Protein AF-A0A4Y9ZFR5-F1 (afdb_monomer)

Radius of gyration: 22.07 Å; Cα contacts (8 Å, |Δi|>4): 67; chains: 1; bounding box: 54×31×68 Å

Foldseek 3Di:
DVVVVVVVVCCVVCVVVVCVVLVVLLVVLQVCQLVQLCVLCVVLCVVVVHDPVRSVVVCVVVVPVSNVLSSVLSSQLSDPPRNVVSVVVSSVVSVVVSVVVVVVVVVVV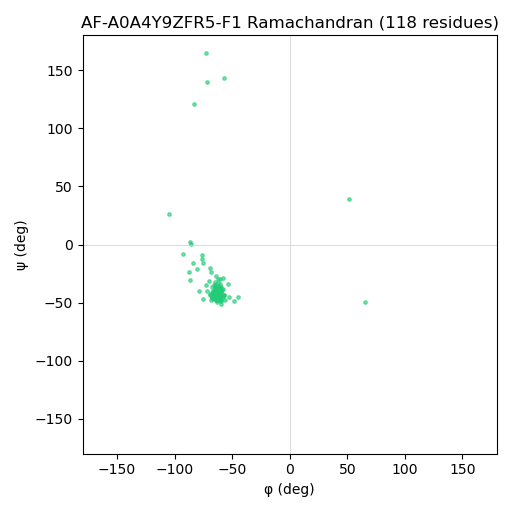VVVVVVVVVVD

pLDDT: mean 90.67, std 8.01, range [65.06, 97.62]

Mean predicted aligned error: 7.11 Å

Solvent-accessible surface area (backbone atoms only — not comparable to full-atom values): 6394 Å² total; per-residue (Å²): 116,69,68,62,52,53,50,51,51,50,50,62,67,49,45,62,70,69,46,54,76,53,48,56,48,55,53,51,12,60,69,44,3,53,59,47,28,52,58,51,38,40,66,58,42,57,77,69,67,56,51,73,66,56,48,52,50,54,48,60,77,39,44,64,59,38,35,54,54,4,22,54,45,37,43,47,44,67,38,82,81,54,12,65,59,39,53,55,52,42,43,52,50,33,53,51,49,50,52,51,51,50,54,51,52,51,53,54,51,52,53,52,51,53,54,52,61,75,74,108

Organism: NCBI:txid135208

Secondary structure (DSSP, 8-state):
-HHHHHHHHHHHHHHHHHHHHHHHHHHHHHHHHHHHHHHHTHHHHHHTT--HHHHHHHHHHTHHHHHHHHHHHHHHHTSTTHHHHHHHHHHHHHHHHHHHHHHHHHHHHHHHHHHHHHT-

Nearest PDB structures (foldseek):
  6d79-assembly1_A  TM=6.999E-01  e=3.164E-01  Pseudomonas fragi A22
  6d79-assembly1_B  TM=6.916E-01  e=8.706E-01  Pseudomonas fragi A22
  6d9z-assembly1_F  TM=5.686E-01  e=1.365E+00  Pseudomonas denitrificans (nom. rej.)
  7f02-assembly1_F  TM=3.559E-01  e=9.768E+00  Escherichia coli BL21(DE3)

Structure (mmCIF, N/CA/C/O backbone):
data_AF-A0A4Y9ZFR5-F1
#
_entry.id   AF-A0A4Y9ZFR5-F1
#
loop_
_atom_site.group_PDB
_atom_site.id
_atom_site.type_symbol
_atom_site.label_atom_id
_atom_site.label_alt_id
_atom_site.label_comp_id
_atom_site.label_asym_id
_atom_site.label_entity_id
_atom_site.label_seq_id
_atom_site.pdbx_PDB_ins_code
_atom_site.Cartn_x
_atom_site.Cartn_y
_atom_site.Cartn_z
_atom_site.occupancy
_atom_site.B_iso_or_equiv
_atom_site.auth_seq_id
_atom_site.auth_comp_id
_atom_site.auth_asym_id
_atom_site.auth_atom_id
_atom_site.pdbx_PDB_model_num
ATOM 1 N N . ALA A 1 1 ? 12.151 16.853 -46.941 1.00 65.06 1 ALA A N 1
ATOM 2 C CA . ALA A 1 1 ? 10.927 16.234 -46.379 1.00 65.06 1 ALA A CA 1
ATOM 3 C C . ALA A 1 1 ? 11.141 14.797 -45.861 1.00 65.06 1 ALA A C 1
ATOM 5 O O . ALA A 1 1 ? 10.735 14.516 -44.741 1.00 65.06 1 ALA A O 1
ATOM 6 N N . GLY A 1 2 ? 11.809 13.894 -46.599 1.00 73.12 2 GLY A N 1
ATOM 7 C CA . GLY A 1 2 ? 11.931 12.468 -46.215 1.00 73.12 2 GLY A CA 1
ATOM 8 C C . GLY A 1 2 ? 12.775 12.137 -44.970 1.00 73.12 2 GLY A C 1
ATOM 9 O O . GLY A 1 2 ? 12.534 11.119 -44.321 1.00 73.12 2 GLY A O 1
ATOM 10 N N . TRP A 1 3 ? 13.720 13.004 -44.586 1.00 78.69 3 TRP A N 1
ATOM 11 C CA . TRP A 1 3 ? 14.550 12.810 -43.387 1.00 78.69 3 TRP A CA 1
ATOM 12 C C . TRP A 1 3 ? 13.742 12.948 -42.087 1.00 78.69 3 TRP A C 1
ATOM 14 O O . TRP A 1 3 ? 13.842 12.097 -41.207 1.00 78.69 3 TRP A O 1
ATOM 24 N N . ALA A 1 4 ? 12.863 13.953 -42.008 1.00 79.06 4 ALA A N 1
ATOM 25 C CA . ALA A 1 4 ? 11.981 14.157 -40.859 1.00 79.06 4 ALA A CA 1
ATOM 26 C C . ALA A 1 4 ? 10.959 13.015 -40.713 1.00 79.06 4 ALA A C 1
ATOM 28 O O . ALA A 1 4 ? 10.746 12.517 -39.611 1.00 79.06 4 ALA A O 1
ATOM 29 N N . LEU A 1 5 ? 10.393 12.536 -41.829 1.00 81.62 5 LEU A N 1
ATOM 30 C CA . LEU A 1 5 ? 9.462 11.403 -41.827 1.00 81.62 5 LEU A CA 1
ATOM 31 C C . LEU A 1 5 ? 10.146 10.109 -41.358 1.00 81.62 5 LEU A C 1
ATOM 33 O O . LEU A 1 5 ? 9.636 9.422 -40.479 1.00 81.62 5 LEU A O 1
ATOM 37 N N . SER A 1 6 ? 11.344 9.820 -41.874 1.00 80.12 6 SER A N 1
ATOM 38 C CA . SER A 1 6 ? 12.154 8.674 -41.433 1.00 80.12 6 SER A CA 1
ATOM 39 C C . SER A 1 6 ? 12.518 8.750 -39.946 1.00 80.12 6 SER A C 1
ATOM 41 O O . SER A 1 6 ? 12.550 7.725 -39.263 1.00 80.12 6 SER A O 1
ATOM 43 N N . PHE A 1 7 ? 12.784 9.954 -39.432 1.00 82.06 7 PHE A N 1
ATOM 44 C CA . PHE A 1 7 ? 13.101 10.175 -38.022 1.00 82.06 7 PHE A CA 1
ATOM 45 C C . PHE A 1 7 ? 11.890 9.909 -37.120 1.00 82.06 7 PHE A C 1
ATOM 47 O O . PHE A 1 7 ? 12.017 9.194 -36.127 1.00 82.06 7 PHE A O 1
ATOM 54 N N . VAL A 1 8 ? 10.708 10.408 -37.496 1.00 85.06 8 VAL A N 1
ATOM 55 C CA . VAL A 1 8 ? 9.453 10.174 -36.764 1.00 85.06 8 VAL A CA 1
ATOM 56 C C . VAL A 1 8 ? 9.074 8.693 -36.781 1.00 85.06 8 VAL A C 1
ATOM 58 O O . VAL A 1 8 ? 8.797 8.133 -35.724 1.00 85.06 8 VAL A O 1
ATOM 61 N N . VAL A 1 9 ? 9.143 8.023 -37.936 1.00 85.06 9 VAL A N 1
ATOM 62 C CA . VAL A 1 9 ? 8.830 6.587 -38.052 1.00 85.06 9 VAL A CA 1
ATOM 63 C C . VAL A 1 9 ? 9.762 5.746 -37.182 1.00 85.06 9 VAL A C 1
ATOM 65 O O . VAL A 1 9 ? 9.289 4.918 -36.407 1.00 85.06 9 VAL A O 1
ATOM 68 N N . LYS A 1 10 ? 11.079 5.995 -37.224 1.00 80.44 10 LYS A N 1
ATOM 69 C CA . LYS A 1 10 ? 12.027 5.320 -36.325 1.00 80.44 10 LYS A CA 1
ATOM 70 C C . LYS A 1 10 ? 11.687 5.598 -34.860 1.00 80.44 10 LYS A C 1
ATOM 72 O O . LYS A 1 10 ? 11.628 4.667 -34.070 1.00 80.44 10 LYS A O 1
ATOM 77 N N . ARG A 1 11 ? 11.396 6.845 -34.482 1.00 77.12 11 ARG A N 1
ATOM 78 C CA . ARG A 1 11 ? 11.055 7.200 -33.094 1.00 77.12 11 ARG A CA 1
ATOM 79 C C . ARG A 1 11 ? 9.803 6.476 -32.592 1.00 77.12 11 ARG A C 1
ATOM 81 O O . ARG A 1 11 ? 9.802 6.030 -31.453 1.00 77.12 11 ARG A O 1
ATOM 88 N N . VAL A 1 12 ? 8.780 6.334 -33.434 1.00 79.69 12 VAL A N 1
ATOM 89 C CA . VAL A 1 12 ? 7.524 5.639 -33.105 1.00 79.69 12 VAL A CA 1
ATOM 90 C C . VAL A 1 12 ? 7.726 4.124 -33.020 1.00 79.69 12 VAL A C 1
ATOM 92 O O . VAL A 1 12 ? 7.210 3.499 -32.101 1.00 79.69 12 VAL A O 1
ATOM 95 N N . VAL A 1 13 ? 8.522 3.534 -33.917 1.00 79.38 13 VAL A N 1
ATOM 96 C CA . VAL A 1 13 ? 8.818 2.088 -33.913 1.00 79.38 13 VAL A CA 1
ATOM 97 C C . VAL A 1 13 ? 9.765 1.691 -32.772 1.00 79.38 13 VAL A C 1
ATOM 99 O O . VAL A 1 13 ? 9.618 0.614 -32.202 1.00 79.38 13 VAL A O 1
ATOM 102 N N . LEU A 1 14 ? 10.718 2.554 -32.403 1.00 74.00 14 LEU A N 1
ATOM 103 C CA . LEU A 1 14 ? 11.650 2.321 -31.292 1.00 74.00 14 LEU A CA 1
ATOM 104 C C . LEU A 1 14 ? 11.072 2.709 -29.914 1.00 74.00 14 LEU A C 1
ATOM 106 O O . LEU A 1 14 ? 11.602 2.276 -28.894 1.00 74.00 14 LEU A O 1
ATOM 110 N N . LEU A 1 15 ? 9.983 3.484 -29.857 1.00 73.75 15 LEU A N 1
ATOM 111 C CA . LEU A 1 15 ? 9.330 3.919 -28.610 1.00 73.75 15 LEU A CA 1
ATOM 112 C C . LEU A 1 15 ? 8.913 2.750 -27.693 1.00 73.75 15 LEU A C 1
ATOM 114 O O . LEU A 1 15 ? 9.268 2.786 -26.514 1.00 73.75 15 LEU A O 1
ATOM 118 N N . PRO A 1 16 ? 8.240 1.690 -28.190 1.00 69.50 16 PRO A N 1
ATOM 119 C CA . PRO A 1 16 ? 7.899 0.518 -27.384 1.00 69.50 16 PRO A CA 1
ATOM 120 C C . PRO A 1 16 ? 9.134 -0.151 -26.774 1.00 69.50 16 PRO A C 1
ATOM 122 O O . PRO A 1 16 ? 9.112 -0.539 -25.610 1.00 69.50 16 PRO A O 1
ATOM 125 N N . LEU A 1 17 ? 10.238 -0.213 -27.526 1.00 66.69 17 LEU A N 1
ATOM 126 C CA . LEU A 1 17 ? 11.503 -0.823 -27.105 1.00 66.69 17 LEU A CA 1
ATOM 127 C C . LEU A 1 17 ? 12.121 -0.113 -25.886 1.00 66.69 17 LEU A C 1
ATOM 129 O O . LEU A 1 17 ? 12.751 -0.760 -25.055 1.00 66.69 17 LEU A O 1
ATOM 133 N N . HIS A 1 18 ? 11.883 1.194 -25.734 1.00 69.56 18 HIS A N 1
ATOM 134 C CA . HIS A 1 18 ? 12.324 1.974 -24.572 1.00 69.56 18 HIS A CA 1
ATOM 135 C C . HIS A 1 18 ? 11.419 1.834 -23.336 1.00 69.56 18 HIS A C 1
ATOM 137 O O . HIS A 1 18 ? 11.876 2.101 -22.226 1.00 69.56 18 HIS A O 1
ATOM 143 N N . VAL A 1 19 ? 10.158 1.416 -23.494 1.00 67.12 19 VAL A N 1
ATOM 144 C CA . VAL A 1 19 ? 9.193 1.260 -22.384 1.00 67.12 19 VAL A CA 1
ATOM 145 C C . VAL A 1 19 ? 9.299 -0.120 -21.728 1.00 67.12 19 VAL A C 1
ATOM 147 O O . VAL A 1 19 ? 9.117 -0.244 -20.516 1.00 67.12 19 VAL A O 1
ATOM 150 N N . VAL A 1 20 ? 9.672 -1.148 -22.499 1.00 73.69 20 VAL A N 1
ATOM 151 C CA . VAL A 1 20 ? 9.912 -2.523 -22.020 1.00 73.69 20 VAL A CA 1
ATOM 152 C C . VAL A 1 20 ? 10.735 -2.613 -20.718 1.00 73.69 20 VAL A C 1
ATOM 154 O O . VAL A 1 20 ? 10.292 -3.346 -19.831 1.00 73.69 20 VAL A O 1
ATOM 157 N N . PRO A 1 21 ? 11.857 -1.882 -20.510 1.00 73.94 21 PRO A N 1
ATOM 158 C CA . PRO A 1 21 ? 12.612 -1.972 -19.254 1.00 73.94 21 PRO A CA 1
ATOM 159 C C . PRO A 1 21 ? 11.808 -1.561 -18.008 1.00 73.94 21 PRO A C 1
ATOM 161 O O . PRO A 1 21 ? 12.030 -2.114 -16.933 1.00 73.94 21 PRO A O 1
ATOM 164 N N . PHE A 1 22 ? 10.840 -0.647 -18.130 1.00 81.94 22 PHE A N 1
ATOM 165 C CA . PHE A 1 22 ? 10.014 -0.197 -17.001 1.00 81.94 22 PHE A CA 1
ATOM 166 C C . PHE A 1 22 ? 8.776 -1.070 -16.778 1.00 81.94 22 PHE A C 1
ATOM 168 O O . PHE A 1 22 ? 8.272 -1.152 -15.656 1.00 81.94 22 PHE A O 1
ATOM 17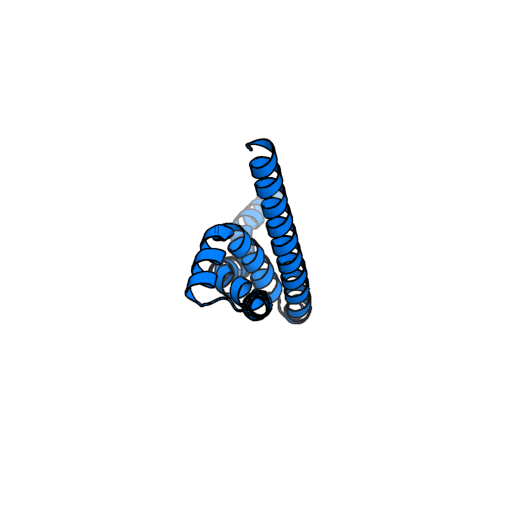5 N N . MET A 1 23 ? 8.309 -1.774 -17.813 1.00 86.31 23 MET A N 1
ATOM 176 C CA . MET A 1 23 ? 7.147 -2.662 -17.712 1.00 86.31 23 MET A CA 1
ATOM 177 C C . MET A 1 23 ? 7.351 -3.761 -16.668 1.00 86.31 23 MET A C 1
ATOM 179 O O . MET A 1 23 ? 6.432 -4.058 -15.908 1.00 86.31 23 MET A O 1
ATOM 183 N N . GLY A 1 24 ? 8.561 -4.320 -16.569 1.00 86.88 24 GLY A N 1
ATOM 184 C CA . GLY A 1 24 ? 8.882 -5.333 -15.559 1.00 86.88 24 GLY A CA 1
ATOM 185 C C . GLY A 1 24 ? 8.721 -4.823 -14.122 1.00 86.88 24 GLY A C 1
ATOM 186 O O . GLY A 1 24 ? 8.195 -5.538 -13.267 1.00 86.88 24 GLY A O 1
ATOM 187 N N . LEU A 1 25 ? 9.096 -3.568 -13.858 1.00 90.62 25 LEU A N 1
ATOM 188 C CA . LEU A 1 25 ? 8.945 -2.935 -12.541 1.00 90.62 25 LEU A CA 1
ATOM 189 C C . LEU A 1 25 ? 7.469 -2.726 -12.193 1.00 90.62 25 LEU A C 1
ATOM 191 O O . LEU A 1 25 ? 7.038 -3.054 -11.093 1.00 90.62 25 LEU A O 1
ATOM 195 N N . ILE A 1 26 ? 6.672 -2.249 -13.151 1.00 92.19 26 ILE A N 1
ATOM 196 C CA . ILE A 1 26 ? 5.235 -2.023 -12.951 1.00 92.19 26 ILE A CA 1
ATOM 197 C C . ILE A 1 26 ? 4.518 -3.351 -12.688 1.00 92.19 26 ILE A C 1
ATOM 199 O O . ILE A 1 26 ? 3.757 -3.476 -11.730 1.00 92.19 26 ILE A O 1
ATOM 203 N N . VAL A 1 27 ? 4.784 -4.365 -13.513 1.00 93.06 27 VAL A N 1
ATOM 204 C CA . VAL A 1 27 ? 4.148 -5.681 -13.389 1.00 93.06 27 VAL A CA 1
ATOM 205 C C . VAL A 1 27 ? 4.550 -6.359 -12.078 1.00 93.06 27 VAL A C 1
ATOM 207 O O . VAL A 1 27 ? 3.684 -6.843 -11.349 1.00 93.06 27 VAL A O 1
ATOM 210 N N . SER A 1 28 ? 5.837 -6.353 -11.722 1.00 92.44 28 SER A N 1
ATOM 211 C CA . SER A 1 28 ? 6.290 -6.932 -10.449 1.00 92.44 28 SER A CA 1
ATOM 212 C C . SER A 1 28 ? 5.709 -6.196 -9.238 1.00 92.44 28 SER A C 1
ATOM 214 O O . SER A 1 28 ? 5.226 -6.849 -8.312 1.00 92.44 28 SER A O 1
ATOM 216 N N . ALA A 1 29 ? 5.656 -4.860 -9.256 1.00 95.19 29 ALA A N 1
ATOM 217 C CA . ALA A 1 29 ? 5.012 -4.075 -8.205 1.00 95.19 29 ALA A CA 1
ATOM 218 C C . ALA A 1 29 ? 3.519 -4.414 -8.069 1.00 95.19 29 ALA A C 1
ATOM 220 O O . ALA A 1 29 ? 3.016 -4.554 -6.955 1.00 95.19 29 ALA A O 1
ATOM 221 N N . TRP A 1 30 ? 2.813 -4.618 -9.186 1.00 95.38 30 TRP A N 1
ATOM 222 C CA . TRP A 1 30 ? 1.401 -5.013 -9.189 1.00 95.38 30 TRP A CA 1
ATOM 223 C C . TRP A 1 30 ? 1.174 -6.369 -8.516 1.00 95.38 30 TRP A C 1
ATOM 225 O O . TRP A 1 30 ? 0.227 -6.528 -7.740 1.00 95.38 30 TRP A O 1
ATOM 235 N N . PHE A 1 31 ? 2.039 -7.352 -8.768 1.00 95.25 31 PHE A N 1
ATOM 236 C CA . PHE A 1 31 ? 1.936 -8.657 -8.115 1.00 95.25 31 PHE A CA 1
ATOM 237 C C . PHE A 1 31 ? 2.273 -8.590 -6.622 1.00 95.25 31 PHE A C 1
ATOM 239 O O . PHE A 1 31 ? 1.523 -9.133 -5.815 1.00 95.25 31 PHE A O 1
ATOM 246 N N . ARG A 1 32 ? 3.326 -7.860 -6.237 1.00 95.00 32 ARG A N 1
ATOM 247 C CA . ARG A 1 32 ? 3.747 -7.734 -4.829 1.00 95.00 32 ARG A CA 1
ATOM 248 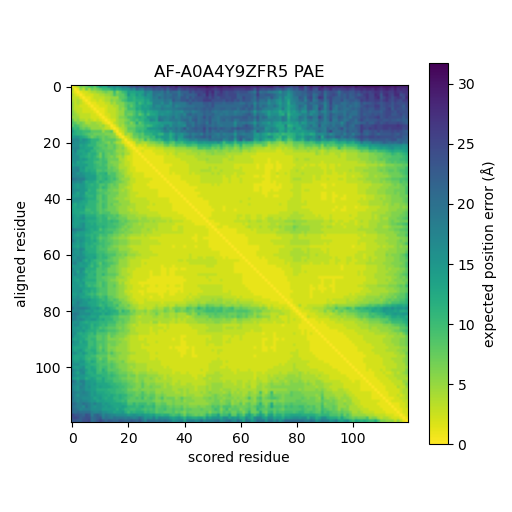C C . ARG A 1 32 ? 2.876 -6.804 -3.984 1.00 95.00 32 ARG A C 1
ATOM 250 O O . ARG A 1 32 ? 3.006 -6.812 -2.765 1.00 95.00 32 ARG A O 1
ATOM 257 N N . ALA A 1 33 ? 2.004 -6.007 -4.602 1.00 96.12 33 ALA A N 1
ATOM 258 C CA . ALA A 1 33 ? 1.268 -4.935 -3.936 1.00 96.12 33 ALA A CA 1
ATOM 259 C C . ALA A 1 33 ? 0.600 -5.367 -2.618 1.00 96.12 33 ALA A C 1
ATOM 261 O O . ALA A 1 33 ? 0.779 -4.722 -1.588 1.00 96.12 33 ALA A O 1
ATOM 262 N N . TYR A 1 34 ? -0.129 -6.485 -2.618 1.00 94.81 34 TYR A N 1
ATOM 263 C CA . TYR A 1 34 ? -0.817 -6.954 -1.413 1.00 94.81 34 TYR A CA 1
ATOM 264 C C . TYR A 1 34 ? 0.145 -7.304 -0.280 1.00 94.81 34 TYR A C 1
ATOM 266 O O . TYR A 1 34 ? -0.087 -6.907 0.862 1.00 94.81 34 TYR A O 1
ATOM 274 N N . ASP A 1 35 ? 1.228 -8.009 -0.594 1.00 94.69 35 ASP A N 1
ATOM 275 C CA . ASP A 1 35 ? 2.211 -8.423 0.401 1.00 94.69 35 ASP A CA 1
ATOM 276 C C . ASP A 1 35 ? 2.954 -7.215 0.966 1.00 94.69 35 ASP A C 1
ATOM 278 O O . ASP A 1 35 ? 3.104 -7.102 2.182 1.00 94.69 35 ASP A O 1
ATOM 282 N N . THR A 1 36 ? 3.326 -6.259 0.109 1.00 96.44 36 THR A N 1
ATOM 283 C CA . THR A 1 36 ? 3.966 -5.007 0.525 1.00 96.44 36 THR A CA 1
ATOM 284 C C . THR A 1 36 ? 3.069 -4.207 1.471 1.00 96.44 36 THR A C 1
ATOM 286 O O . THR A 1 36 ? 3.519 -3.804 2.543 1.00 96.44 36 THR A O 1
ATOM 289 N N . ALA A 1 37 ? 1.789 -4.018 1.138 1.00 96.38 37 ALA A N 1
ATOM 290 C CA . ALA A 1 37 ? 0.869 -3.281 2.005 1.00 96.38 37 ALA A CA 1
ATOM 291 C C . ALA A 1 37 ? 0.620 -3.997 3.341 1.00 96.38 37 ALA A C 1
ATOM 293 O O . ALA A 1 37 ? 0.652 -3.366 4.397 1.00 96.38 37 ALA A O 1
ATOM 294 N N . ARG A 1 38 ? 0.418 -5.321 3.319 1.00 95.44 38 ARG A N 1
ATOM 295 C CA . ARG A 1 38 ? 0.232 -6.119 4.543 1.00 95.44 38 ARG A CA 1
ATOM 296 C C . ARG A 1 38 ? 1.466 -6.092 5.436 1.00 95.44 38 ARG A C 1
ATOM 298 O O . ARG A 1 38 ? 1.325 -6.011 6.652 1.00 95.44 38 ARG A O 1
ATOM 305 N N . TYR A 1 39 ? 2.656 -6.147 4.842 1.00 95.94 39 TYR A N 1
ATOM 306 C CA . TYR A 1 39 ? 3.917 -6.048 5.564 1.00 95.94 39 TYR A CA 1
ATOM 307 C C . TYR A 1 39 ? 4.064 -4.686 6.250 1.00 95.94 39 TYR A C 1
ATOM 309 O O . TYR A 1 39 ? 4.352 -4.627 7.444 1.00 95.94 39 TYR A O 1
ATOM 317 N N . LEU A 1 40 ? 3.797 -3.598 5.524 1.00 96.56 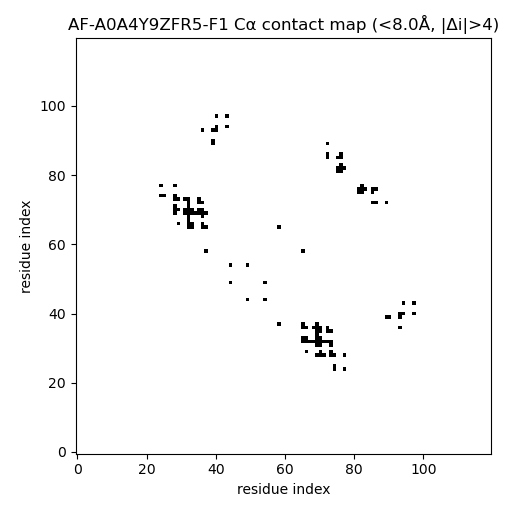40 LEU A N 1
ATOM 318 C CA . LEU A 1 40 ? 3.886 -2.239 6.058 1.00 96.56 40 LEU A CA 1
ATOM 319 C C . LEU A 1 40 ? 2.855 -1.962 7.166 1.00 96.56 40 LEU A C 1
ATOM 321 O O . LEU A 1 40 ? 3.160 -1.242 8.112 1.00 96.56 40 LEU A O 1
ATOM 325 N N . HIS A 1 41 ? 1.671 -2.574 7.099 1.00 96.94 41 HIS A N 1
ATOM 326 C CA . HIS A 1 41 ? 0.641 -2.490 8.143 1.00 96.94 41 HIS A CA 1
ATOM 327 C C . HIS A 1 41 ? 0.771 -3.519 9.269 1.00 96.94 41 HIS A C 1
ATOM 329 O O . HIS A 1 41 ? -0.038 -3.518 10.196 1.00 96.94 41 HIS A O 1
ATOM 335 N N . ARG A 1 42 ? 1.798 -4.372 9.263 1.00 96.44 42 ARG A N 1
ATOM 336 C CA . ARG A 1 42 ? 1.999 -5.351 10.335 1.00 96.44 42 ARG A CA 1
ATOM 337 C C . ARG A 1 42 ? 2.005 -4.729 11.746 1.00 96.44 42 ARG A C 1
ATOM 339 O O . ARG A 1 42 ? 1.278 -5.255 12.588 1.00 96.44 42 ARG A O 1
ATOM 346 N N . PRO A 1 43 ? 2.701 -3.604 12.013 1.00 96.31 43 PRO A N 1
ATOM 347 C CA . PRO A 1 43 ? 2.681 -2.975 13.337 1.00 96.31 43 PRO A CA 1
ATOM 348 C C . PRO A 1 43 ? 1.285 -2.503 13.762 1.00 96.31 43 PRO A C 1
ATOM 350 O O . PRO A 1 43 ? 0.943 -2.565 14.938 1.00 96.31 43 PRO A O 1
ATOM 353 N N . TYR A 1 44 ? 0.458 -2.069 12.805 1.00 96.31 44 TYR A N 1
ATOM 354 C CA . TYR A 1 44 ? -0.926 -1.671 13.058 1.00 96.31 44 TYR A CA 1
ATOM 355 C C . TYR A 1 44 ? -1.779 -2.867 13.508 1.00 96.31 44 TYR A C 1
ATOM 357 O O . TYR A 1 44 ? -2.473 -2.798 14.524 1.00 96.31 44 TYR A O 1
ATOM 365 N N . PHE A 1 45 ? -1.676 -3.996 12.802 1.00 96.38 45 PHE A N 1
ATOM 366 C CA . PHE A 1 45 ? -2.391 -5.219 13.174 1.00 96.38 45 PHE A CA 1
ATOM 367 C C . PHE A 1 45 ? -1.948 -5.766 14.535 1.00 96.38 45 PHE A C 1
ATOM 369 O O . PHE A 1 45 ? -2.780 -6.234 15.313 1.00 96.38 45 PHE A O 1
ATOM 376 N N . GLU A 1 46 ? -0.648 -5.682 14.828 1.00 96.00 46 GLU A N 1
ATOM 377 C CA . GLU A 1 46 ? -0.070 -6.103 16.106 1.00 96.00 46 GLU A CA 1
ATOM 378 C C . GLU A 1 46 ? -0.535 -5.207 17.259 1.00 96.00 46 GLU A C 1
ATOM 380 O O . GLU A 1 46 ? -0.971 -5.724 18.289 1.00 96.00 46 GLU A O 1
ATOM 385 N N . ALA A 1 47 ? -0.543 -3.883 17.072 1.00 95.31 47 ALA A N 1
ATOM 386 C CA . ALA A 1 47 ? -1.045 -2.933 18.066 1.00 95.31 47 ALA A CA 1
ATOM 387 C C . ALA A 1 47 ? -2.523 -3.181 18.412 1.00 95.31 47 ALA A C 1
ATOM 389 O O . ALA A 1 47 ? -2.921 -3.081 19.573 1.00 95.31 47 ALA A O 1
ATOM 390 N N . LYS A 1 48 ? -3.327 -3.579 17.420 1.00 94.25 48 LYS A N 1
ATOM 391 C CA . LYS A 1 48 ? -4.747 -3.918 17.589 1.00 94.25 48 LYS A CA 1
ATOM 392 C C . LYS A 1 48 ? -4.995 -5.374 18.006 1.00 94.25 48 LYS A C 1
ATOM 394 O O . LYS A 1 48 ? -6.146 -5.766 18.181 1.00 94.25 48 LYS A O 1
ATOM 399 N N . LYS A 1 49 ? -3.934 -6.172 18.187 1.00 96.31 49 LYS A N 1
ATOM 400 C CA . LYS A 1 49 ? -3.989 -7.596 18.568 1.00 96.31 49 LYS A CA 1
ATOM 401 C C . LYS A 1 49 ? -4.920 -8.422 17.671 1.00 96.31 49 LYS A C 1
ATOM 403 O O . LYS A 1 49 ? -5.647 -9.290 18.152 1.00 96.31 49 LYS A O 1
ATOM 408 N N . MET A 1 50 ? -4.921 -8.141 16.368 1.00 94.94 50 MET A N 1
ATOM 409 C CA . MET A 1 50 ? -5.778 -8.860 15.427 1.00 94.94 50 MET A CA 1
ATOM 410 C C . MET A 1 50 ? -5.286 -10.295 15.203 1.00 94.94 50 MET A C 1
ATOM 412 O O . MET A 1 50 ? -4.092 -10.548 15.039 1.00 94.94 50 MET A O 1
ATOM 416 N N . THR A 1 51 ? -6.225 -11.235 15.130 1.00 96.44 51 THR A N 1
ATOM 417 C CA . THR A 1 51 ? -5.982 -12.615 14.680 1.00 96.44 51 THR A CA 1
ATOM 418 C C . THR A 1 51 ? -5.749 -12.673 13.167 1.00 96.44 51 THR A C 1
ATOM 420 O O . THR A 1 51 ? -6.059 -11.730 12.435 1.00 96.44 51 THR A O 1
ATOM 423 N N . ARG A 1 52 ? -5.208 -13.787 12.659 1.00 93.81 52 ARG A N 1
ATOM 424 C CA . ARG A 1 52 ? -4.917 -13.942 11.220 1.00 93.81 52 ARG A CA 1
ATOM 425 C C . ARG A 1 52 ? -6.184 -13.853 10.373 1.00 93.81 52 ARG A C 1
ATOM 427 O O . ARG A 1 52 ? -6.158 -13.269 9.292 1.00 93.81 52 ARG A O 1
ATOM 434 N N . GLU A 1 53 ? -7.279 -14.390 10.892 1.00 96.31 53 GLU A N 1
ATOM 435 C CA . GLU A 1 53 ? -8.600 -14.398 10.279 1.00 96.31 53 GLU A CA 1
ATOM 436 C C . GLU A 1 53 ? -9.162 -12.974 10.230 1.00 96.31 53 GLU A C 1
ATOM 438 O O . GLU A 1 53 ? -9.601 -12.521 9.175 1.00 96.31 53 GLU A O 1
ATOM 443 N N . GLN A 1 54 ? -9.053 -12.223 11.332 1.00 95.94 54 GLN A N 1
ATOM 444 C CA . GLN A 1 54 ? -9.456 -10.814 11.380 1.00 95.94 54 GLN A CA 1
ATOM 445 C C . GLN A 1 54 ? -8.650 -9.952 10.406 1.00 95.94 54 GLN A C 1
ATOM 447 O O . GLN A 1 54 ? -9.230 -9.125 9.707 1.00 95.94 54 GLN A O 1
ATOM 452 N N . ILE A 1 55 ? -7.334 -10.168 10.307 1.00 95.81 55 ILE A N 1
ATOM 453 C CA . ILE A 1 55 ? -6.490 -9.462 9.334 1.00 95.81 55 ILE A CA 1
ATOM 454 C C . ILE A 1 55 ? -6.935 -9.794 7.907 1.00 95.81 55 ILE A C 1
ATOM 456 O O . ILE A 1 55 ? -7.045 -8.894 7.078 1.00 95.81 55 ILE A O 1
ATOM 460 N N . ALA A 1 56 ? -7.194 -11.069 7.604 1.00 95.25 56 ALA A N 1
ATOM 461 C CA . ALA A 1 56 ? -7.628 -11.486 6.273 1.00 95.25 56 ALA A CA 1
ATOM 462 C C . ALA A 1 56 ? -8.955 -10.825 5.874 1.00 95.25 56 ALA A C 1
ATOM 464 O O . ALA A 1 56 ? -9.056 -10.289 4.771 1.00 95.25 56 ALA A O 1
ATOM 465 N N . VAL A 1 57 ? -9.932 -10.801 6.784 1.00 96.38 57 VAL A N 1
ATOM 466 C CA . VAL A 1 57 ? -11.220 -10.128 6.567 1.00 96.38 57 VAL A CA 1
ATOM 467 C C . VAL A 1 57 ? -11.023 -8.620 6.397 1.00 96.38 57 VAL A C 1
ATOM 469 O O . VAL A 1 57 ? -11.491 -8.055 5.413 1.00 96.38 57 VAL A O 1
ATOM 472 N N . PHE A 1 58 ? -10.250 -7.976 7.275 1.00 95.31 58 PHE A N 1
ATOM 473 C CA . PHE A 1 58 ? -9.997 -6.534 7.210 1.00 95.31 58 PHE A CA 1
ATOM 474 C C . PHE A 1 58 ? -9.335 -6.107 5.893 1.00 95.31 58 PHE A C 1
ATOM 476 O O . PHE A 1 58 ? -9.742 -5.129 5.262 1.00 95.31 58 PHE A O 1
ATOM 483 N N . VAL A 1 59 ? -8.319 -6.855 5.453 1.00 95.38 59 VAL A N 1
ATOM 484 C CA . VAL A 1 59 ? -7.627 -6.605 4.182 1.00 95.38 59 VAL A CA 1
ATOM 485 C C . VAL A 1 59 ? -8.554 -6.870 2.996 1.00 95.38 59 VAL A C 1
ATOM 487 O O . VAL A 1 59 ? -8.493 -6.139 2.010 1.00 95.38 59 VAL A O 1
ATOM 490 N N . ALA A 1 60 ? -9.429 -7.878 3.075 1.00 95.38 60 ALA A N 1
ATOM 491 C CA . ALA A 1 60 ? -10.405 -8.165 2.027 1.00 95.38 60 ALA A CA 1
ATOM 492 C C . ALA A 1 60 ? -11.448 -7.043 1.877 1.00 95.38 60 ALA A C 1
ATOM 494 O O . ALA A 1 60 ? -11.780 -6.669 0.749 1.00 95.38 60 ALA A O 1
ATOM 495 N N . GLU A 1 61 ? -11.911 -6.461 2.986 1.00 94.75 61 GLU A N 1
ATOM 496 C CA . GLU A 1 61 ? -12.815 -5.302 2.986 1.00 94.75 61 GLU A CA 1
ATOM 497 C C . GLU A 1 61 ? -12.165 -4.066 2.342 1.00 94.75 61 GLU A C 1
ATOM 499 O O . GLU A 1 61 ? -12.819 -3.338 1.599 1.00 94.75 61 GLU A O 1
ATOM 504 N N . HIS A 1 62 ? -10.856 -3.881 2.539 1.00 95.12 62 HIS A N 1
ATOM 505 C CA . HIS A 1 62 ? -10.083 -2.738 2.032 1.00 95.12 62 HIS A CA 1
ATOM 506 C C . HIS A 1 62 ? -9.196 -3.105 0.830 1.00 95.12 62 HIS A C 1
ATOM 508 O O . HIS A 1 62 ? -8.164 -2.476 0.581 1.00 95.12 62 HIS A O 1
ATOM 514 N N . LYS A 1 63 ? -9.567 -4.141 0.065 1.00 95.06 63 LYS A N 1
ATOM 515 C CA . LYS A 1 63 ? -8.695 -4.761 -0.953 1.00 95.06 63 LYS A CA 1
ATOM 516 C C . LYS A 1 63 ? -8.108 -3.782 -1.969 1.00 95.06 63 LYS A C 1
ATOM 518 O O . LYS A 1 63 ? -6.997 -4.001 -2.445 1.00 95.06 63 LYS A O 1
ATOM 523 N N . TRP A 1 64 ? -8.849 -2.740 -2.338 1.00 96.31 64 TRP A N 1
ATOM 524 C CA . TRP A 1 64 ? -8.397 -1.759 -3.320 1.00 96.31 64 TRP A CA 1
ATOM 525 C C . TRP A 1 64 ? -7.426 -0.754 -2.710 1.00 96.31 64 TRP A C 1
ATOM 527 O O . TRP A 1 64 ? -6.400 -0.480 -3.326 1.00 96.31 64 TRP A O 1
ATOM 537 N N . ASP A 1 65 ? -7.676 -0.305 -1.482 1.00 96.19 65 ASP A N 1
ATOM 538 C CA . ASP A 1 65 ? -6.773 0.599 -0.768 1.00 96.19 65 ASP A CA 1
ATOM 539 C C . ASP A 1 65 ? -5.429 -0.086 -0.496 1.00 96.19 65 ASP A C 1
ATOM 541 O O . ASP A 1 65 ? -4.376 0.458 -0.822 1.00 96.19 65 ASP A O 1
ATOM 545 N N . TYR A 1 66 ? -5.460 -1.338 -0.017 1.00 96.44 66 TYR A N 1
ATOM 546 C CA . TYR A 1 66 ? -4.249 -2.148 0.166 1.00 96.44 66 TYR A CA 1
ATOM 547 C C . TYR A 1 66 ? -3.503 -2.365 -1.147 1.00 96.44 66 TYR A C 1
ATOM 549 O O . TYR A 1 66 ? -2.275 -2.302 -1.179 1.00 96.44 66 TYR A O 1
ATOM 557 N N . ARG A 1 67 ? -4.227 -2.607 -2.244 1.00 96.56 67 ARG A N 1
ATOM 558 C CA . ARG A 1 67 ? -3.600 -2.811 -3.548 1.00 96.56 67 ARG A CA 1
ATOM 559 C C . ARG A 1 67 ? -2.942 -1.541 -4.068 1.00 96.56 67 ARG A C 1
ATOM 561 O O . ARG A 1 67 ? -1.812 -1.617 -4.530 1.00 96.56 67 ARG A O 1
ATOM 568 N N . LEU A 1 68 ? -3.612 -0.395 -3.993 1.00 97.38 68 LEU A N 1
ATOM 569 C CA . LEU A 1 68 ? -3.074 0.874 -4.483 1.00 97.38 68 LEU A CA 1
ATOM 570 C C . LEU A 1 68 ? -1.895 1.349 -3.635 1.00 97.38 68 LEU A C 1
ATOM 572 O O . LEU A 1 68 ? -0.843 1.672 -4.185 1.00 97.38 68 LEU A O 1
ATOM 576 N N . PHE A 1 69 ? -2.042 1.324 -2.308 1.00 97.56 69 PHE A N 1
ATOM 577 C CA . PHE A 1 69 ? -0.969 1.688 -1.386 1.00 97.56 69 PHE A CA 1
ATOM 578 C C . PHE A 1 69 ? 0.254 0.790 -1.582 1.00 97.56 69 PHE A C 1
ATOM 580 O O . PHE A 1 69 ? 1.366 1.268 -1.796 1.00 97.56 69 PHE A O 1
ATOM 587 N N . GLY A 1 70 ? 0.041 -0.526 -1.576 1.00 97.00 70 GLY A N 1
ATOM 588 C CA . GLY A 1 70 ? 1.111 -1.495 -1.744 1.00 97.00 70 GLY A CA 1
ATOM 589 C C . GLY A 1 70 ? 1.766 -1.447 -3.116 1.00 97.00 70 GLY A C 1
ATOM 590 O O . GLY A 1 70 ? 2.975 -1.626 -3.214 1.00 97.00 70 GLY A O 1
ATOM 591 N N . PHE A 1 71 ? 0.999 -1.163 -4.171 1.00 97.62 71 PHE A N 1
ATOM 592 C CA . PHE A 1 71 ? 1.535 -0.954 -5.513 1.00 97.62 71 PHE A CA 1
ATOM 593 C C . PHE A 1 71 ? 2.454 0.266 -5.556 1.00 97.62 71 PHE A C 1
ATOM 595 O O . PHE A 1 71 ? 3.582 0.149 -6.028 1.00 97.62 71 PHE A O 1
ATOM 602 N N . ALA A 1 72 ? 2.007 1.411 -5.028 1.00 96.81 72 ALA A N 1
ATOM 603 C CA . ALA A 1 72 ? 2.818 2.624 -4.974 1.00 96.81 72 ALA A CA 1
ATOM 604 C C . ALA A 1 72 ? 4.100 2.401 -4.158 1.00 96.81 72 ALA A C 1
ATOM 606 O O . ALA A 1 72 ? 5.193 2.704 -4.634 1.00 96.81 72 ALA A O 1
ATOM 607 N N . ALA A 1 73 ? 3.979 1.788 -2.978 1.00 96.81 73 ALA A N 1
ATOM 608 C CA . ALA A 1 73 ? 5.115 1.456 -2.126 1.00 96.81 73 ALA A CA 1
ATOM 609 C C . ALA A 1 73 ? 6.111 0.520 -2.834 1.00 96.81 73 ALA A C 1
ATOM 611 O O . ALA A 1 73 ? 7.307 0.809 -2.886 1.00 96.81 73 ALA A O 1
ATOM 612 N N . ALA A 1 74 ? 5.617 -0.566 -3.439 1.00 95.88 74 ALA A N 1
ATOM 613 C CA . ALA A 1 74 ? 6.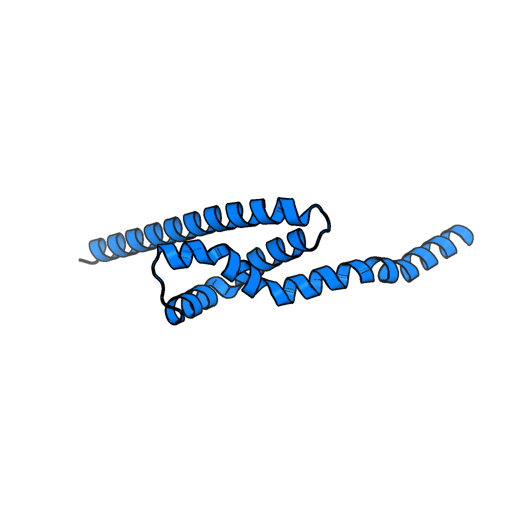442 -1.535 -4.151 1.00 95.88 74 ALA A CA 1
ATOM 614 C C . ALA A 1 74 ? 7.116 -0.930 -5.388 1.00 95.88 74 ALA A C 1
ATOM 616 O O . ALA A 1 74 ? 8.256 -1.285 -5.686 1.00 95.88 74 ALA A O 1
ATOM 617 N N . LEU A 1 75 ? 6.433 -0.033 -6.103 1.00 95.31 75 LEU A N 1
ATOM 618 C CA . LEU A 1 75 ? 6.972 0.648 -7.275 1.00 95.31 75 LEU A CA 1
ATOM 619 C C . LEU A 1 75 ? 8.105 1.603 -6.882 1.00 95.31 75 LEU A C 1
ATOM 621 O O . LEU A 1 75 ? 9.167 1.568 -7.500 1.00 95.31 75 LEU A O 1
ATOM 625 N N . LEU A 1 76 ? 7.914 2.393 -5.821 1.00 93.94 76 LEU A N 1
ATOM 626 C CA . LEU A 1 76 ? 8.941 3.294 -5.290 1.00 93.94 76 LEU A CA 1
ATOM 627 C C . LEU A 1 76 ? 10.171 2.531 -4.781 1.00 93.94 76 LEU A C 1
ATOM 629 O O . LEU A 1 76 ? 11.304 2.935 -5.038 1.00 93.94 76 LEU A O 1
ATOM 633 N N . GLU A 1 77 ? 9.963 1.391 -4.120 1.00 93.62 77 GLU A N 1
ATOM 634 C CA . GLU A 1 77 ? 11.050 0.514 -3.661 1.00 93.62 77 GLU A CA 1
ATOM 635 C C . GLU A 1 77 ? 11.787 -0.196 -4.801 1.00 93.62 77 GLU A C 1
ATOM 637 O O . GLU A 1 77 ? 12.922 -0.631 -4.621 1.00 93.62 77 GLU A O 1
ATOM 642 N N . SER A 1 78 ? 11.170 -0.303 -5.980 1.00 90.38 78 SER A N 1
ATOM 643 C CA . SER A 1 78 ? 11.790 -0.936 -7.148 1.00 90.38 78 SER A CA 1
ATOM 644 C C . SER A 1 78 ? 12.840 -0.046 -7.825 1.00 90.38 78 SER A C 1
ATOM 646 O O . SER A 1 78 ? 13.558 -0.519 -8.706 1.00 90.38 78 SER A O 1
ATOM 648 N N . ILE A 1 79 ? 12.956 1.227 -7.425 1.00 89.50 79 ILE A N 1
ATOM 649 C CA . ILE A 1 79 ? 13.966 2.152 -7.945 1.00 89.50 79 ILE A CA 1
ATOM 650 C C . ILE A 1 79 ? 15.292 1.936 -7.192 1.00 89.50 79 ILE A C 1
ATOM 652 O O . ILE A 1 79 ? 15.337 2.132 -5.974 1.00 89.50 79 ILE A O 1
ATOM 656 N N . PRO A 1 80 ? 16.399 1.587 -7.875 1.00 84.31 80 PRO A N 1
ATOM 657 C CA . PRO A 1 80 ? 17.699 1.419 -7.227 1.00 84.31 80 PRO A CA 1
ATOM 658 C C . PRO A 1 80 ? 18.144 2.690 -6.490 1.00 84.31 80 PRO A C 1
ATOM 660 O O . PRO A 1 80 ? 17.917 3.798 -6.973 1.00 84.31 80 PRO A O 1
ATOM 663 N N . LEU A 1 81 ? 18.804 2.528 -5.336 1.00 87.38 81 LEU A N 1
ATOM 664 C CA . LEU A 1 81 ? 19.269 3.589 -4.419 1.00 87.38 81 LEU A CA 1
ATOM 665 C C . LEU A 1 81 ? 18.143 4.399 -3.746 1.00 87.38 81 LEU A C 1
ATOM 667 O O . LEU A 1 81 ? 18.128 4.517 -2.522 1.00 87.38 81 LEU A O 1
ATOM 671 N N . LEU A 1 82 ? 17.171 4.900 -4.511 1.00 89.38 82 LEU A N 1
ATOM 672 C CA . LEU A 1 82 ? 16.032 5.659 -3.987 1.00 89.38 82 LEU A CA 1
ATOM 673 C C . LEU A 1 82 ? 15.062 4.784 -3.186 1.00 89.38 82 LEU A C 1
ATOM 675 O O . LEU A 1 82 ? 14.484 5.253 -2.207 1.00 89.38 82 LEU A O 1
ATOM 679 N N . GLY A 1 83 ? 14.926 3.505 -3.541 1.00 88.25 83 GLY A N 1
ATOM 680 C CA . GLY A 1 83 ? 14.046 2.564 -2.853 1.00 88.25 83 GLY A CA 1
ATOM 681 C C . GLY A 1 83 ? 14.363 2.404 -1.364 1.00 88.25 83 GLY A C 1
ATOM 682 O O . GLY A 1 83 ? 13.454 2.206 -0.564 1.00 88.25 83 GLY A O 1
ATOM 683 N N . LEU A 1 84 ? 15.624 2.585 -0.955 1.00 91.38 84 LEU A N 1
ATOM 684 C CA . LEU A 1 84 ? 16.014 2.562 0.460 1.00 91.38 84 LEU A CA 1
ATOM 685 C C . LEU A 1 84 ? 15.405 3.737 1.233 1.00 91.38 84 LEU A C 1
ATOM 687 O O . LEU A 1 84 ? 14.869 3.547 2.324 1.00 91.38 84 LEU A O 1
ATOM 691 N N . ILE A 1 85 ? 15.428 4.934 0.646 1.00 94.50 85 ILE A N 1
ATOM 692 C CA . ILE A 1 85 ? 14.815 6.135 1.228 1.00 94.50 85 ILE A CA 1
ATOM 693 C C . ILE A 1 85 ? 13.296 5.957 1.269 1.00 94.50 85 ILE A C 1
ATOM 695 O O . ILE A 1 85 ? 12.660 6.176 2.305 1.00 94.50 85 ILE A O 1
ATOM 699 N N . PHE A 1 86 ? 12.714 5.487 0.163 1.00 94.44 86 PHE A N 1
ATOM 700 C CA . PHE A 1 86 ? 11.282 5.235 0.089 1.00 94.44 86 PHE A CA 1
ATOM 701 C C . PHE A 1 86 ? 10.820 4.134 1.040 1.00 94.44 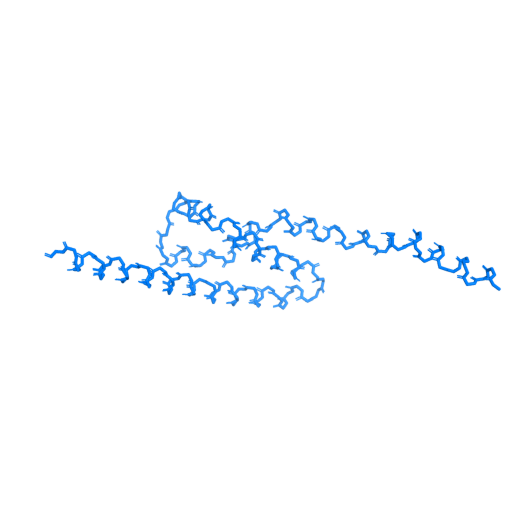86 PHE A C 1
ATOM 703 O O . PHE A 1 86 ? 9.707 4.232 1.533 1.00 94.44 86 PHE A O 1
ATOM 710 N N . SER A 1 87 ? 11.661 3.167 1.419 1.00 93.50 87 SER A N 1
ATOM 711 C CA . SER A 1 87 ? 11.291 2.167 2.431 1.00 93.50 87 SER A CA 1
ATOM 712 C C . SER A 1 87 ? 10.958 2.793 3.794 1.00 93.50 87 SER A C 1
ATOM 714 O O . SER A 1 87 ? 10.065 2.321 4.500 1.00 93.50 87 SER A O 1
ATOM 716 N N . VAL A 1 88 ? 11.629 3.892 4.163 1.00 95.31 88 VAL A N 1
ATOM 717 C CA . VAL A 1 88 ? 11.322 4.652 5.384 1.00 95.31 88 VAL A CA 1
ATOM 718 C C . VAL A 1 88 ? 10.055 5.477 5.180 1.00 95.31 88 VAL A C 1
ATOM 720 O O . VAL A 1 88 ? 9.150 5.428 6.011 1.00 95.31 88 VAL A O 1
ATOM 723 N N . SER A 1 89 ? 9.953 6.180 4.049 1.00 96.31 89 SER A N 1
ATOM 724 C CA . SER A 1 89 ? 8.769 6.978 3.702 1.00 96.31 89 SER A CA 1
ATOM 725 C C . SER A 1 89 ? 7.488 6.132 3.659 1.00 96.31 89 SER A C 1
ATOM 727 O O . SER A 1 89 ? 6.482 6.518 4.247 1.00 96.31 89 SER A O 1
ATOM 729 N N . ASN A 1 90 ? 7.545 4.936 3.071 1.00 96.88 90 ASN A N 1
ATOM 730 C CA . ASN A 1 90 ? 6.444 3.979 2.993 1.00 96.88 90 ASN A CA 1
ATOM 731 C C . ASN A 1 90 ? 5.974 3.532 4.382 1.00 96.88 90 ASN A C 1
ATOM 733 O O . ASN A 1 90 ? 4.774 3.407 4.608 1.00 96.88 90 ASN A O 1
ATOM 737 N N . ARG A 1 91 ? 6.893 3.324 5.337 1.00 96.62 91 ARG A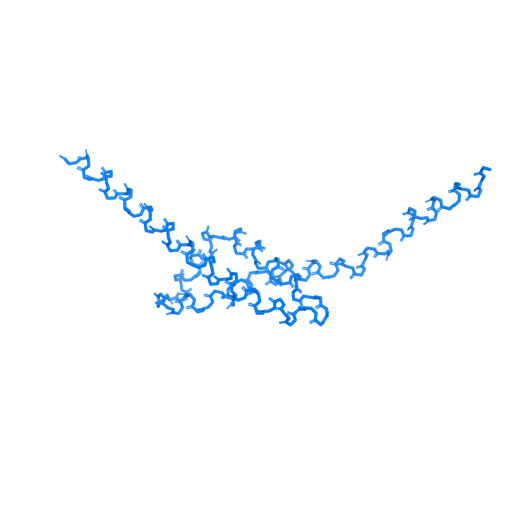 N 1
ATOM 738 C CA . ARG A 1 91 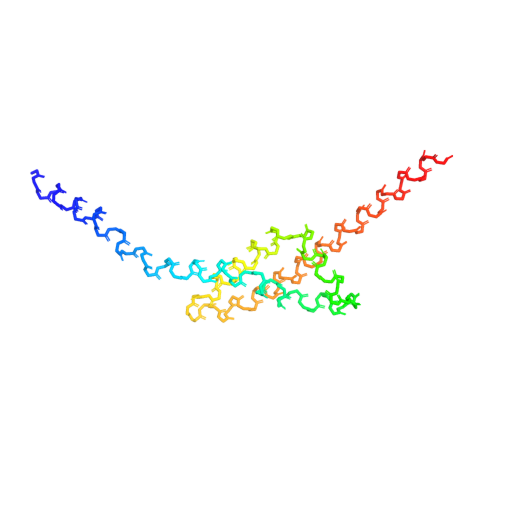? 6.537 2.991 6.730 1.00 96.62 91 ARG A CA 1
ATOM 739 C C . ARG A 1 91 ? 5.836 4.148 7.433 1.00 96.62 91 ARG A C 1
ATOM 741 O O . ARG A 1 91 ? 4.860 3.919 8.140 1.00 96.62 91 ARG A O 1
ATOM 748 N N . ILE A 1 92 ? 6.302 5.379 7.218 1.00 96.88 92 ILE A N 1
ATOM 749 C CA . ILE A 1 92 ? 5.643 6.582 7.747 1.00 96.88 92 ILE A CA 1
ATOM 750 C C . ILE A 1 92 ? 4.244 6.719 7.133 1.00 96.88 92 ILE A C 1
ATOM 752 O O . ILE A 1 92 ? 3.272 6.896 7.862 1.00 96.88 92 ILE A O 1
ATOM 756 N N . GLY A 1 93 ? 4.124 6.557 5.813 1.00 96.94 93 GLY A N 1
ATOM 757 C CA . GLY A 1 93 ? 2.843 6.579 5.108 1.00 96.94 93 GLY A CA 1
ATOM 758 C C . GLY A 1 93 ? 1.878 5.502 5.604 1.00 96.94 93 GLY A C 1
ATOM 759 O O . GLY A 1 93 ? 0.707 5.790 5.821 1.00 96.94 93 GLY A O 1
ATOM 760 N N . ALA A 1 94 ? 2.370 4.291 5.871 1.00 97.31 94 ALA A N 1
ATOM 761 C CA . ALA A 1 94 ? 1.581 3.216 6.468 1.00 97.31 94 ALA A CA 1
ATOM 762 C C . ALA A 1 94 ? 1.091 3.574 7.878 1.00 97.31 94 ALA A C 1
ATOM 764 O O . ALA A 1 94 ? -0.063 3.331 8.209 1.00 97.31 94 ALA A O 1
ATOM 765 N N . ALA A 1 95 ? 1.934 4.197 8.707 1.00 97.06 95 ALA A N 1
ATOM 766 C CA . ALA A 1 95 ? 1.532 4.647 10.039 1.00 97.06 95 ALA A CA 1
ATOM 767 C C . ALA A 1 95 ? 0.475 5.766 9.980 1.00 97.06 95 ALA A C 1
ATOM 769 O O . ALA A 1 95 ? -0.499 5.736 10.732 1.00 97.06 95 ALA A O 1
ATOM 770 N N . MET A 1 96 ? 0.629 6.723 9.060 1.00 97.19 96 MET A N 1
ATOM 771 C CA . MET A 1 96 ? -0.367 7.771 8.820 1.00 97.19 96 MET A CA 1
ATOM 772 C C . MET A 1 96 ? -1.689 7.182 8.325 1.00 97.19 96 MET A C 1
ATOM 774 O O . MET A 1 96 ? -2.755 7.547 8.817 1.00 97.19 96 MET A O 1
ATOM 778 N N . TRP A 1 97 ? -1.627 6.232 7.392 1.00 97.19 97 TRP A N 1
ATOM 779 C CA . TRP A 1 97 ? -2.818 5.573 6.874 1.00 97.19 97 TRP A CA 1
ATOM 780 C C . TRP A 1 97 ? -3.525 4.740 7.951 1.00 97.19 97 TRP A C 1
ATOM 782 O O . TRP A 1 97 ? -4.744 4.827 8.086 1.00 97.19 97 TRP A O 1
ATOM 792 N N . ALA A 1 98 ? -2.778 4.008 8.778 1.00 95.88 98 ALA A N 1
ATOM 793 C CA . ALA A 1 98 ? -3.305 3.303 9.943 1.00 95.88 98 ALA A CA 1
ATOM 794 C C . ALA A 1 98 ? -4.031 4.246 10.921 1.00 95.88 98 ALA A C 1
ATOM 796 O O . ALA A 1 98 ? -5.128 3.933 11.385 1.00 95.88 98 ALA A O 1
ATOM 797 N N . HIS A 1 99 ? -3.463 5.422 11.194 1.00 95.56 99 HIS A N 1
ATOM 798 C CA . HIS A 1 99 ? -4.109 6.441 12.022 1.00 95.56 99 HIS A CA 1
ATOM 799 C C . HIS A 1 99 ? -5.417 6.958 11.394 1.00 95.56 99 HIS A C 1
ATOM 801 O O . HIS A 1 99 ? -6.438 7.075 12.075 1.00 95.56 99 HIS A O 1
ATOM 807 N N . ASP A 1 100 ? -5.422 7.220 10.086 1.00 95.19 100 ASP A N 1
ATOM 808 C CA . ASP A 1 100 ? -6.628 7.649 9.373 1.00 95.19 100 ASP A CA 1
ATOM 809 C C . ASP A 1 100 ? -7.716 6.566 9.343 1.00 95.19 100 ASP A C 1
ATOM 811 O O . ASP A 1 100 ? -8.906 6.888 9.433 1.00 95.19 100 ASP A O 1
ATOM 815 N N . LEU A 1 101 ? -7.334 5.287 9.257 1.00 94.38 101 LEU A N 1
ATOM 816 C CA . LEU A 1 101 ? -8.259 4.157 9.366 1.00 94.38 101 LEU A CA 1
ATOM 817 C C . LEU A 1 101 ? -8.949 4.138 10.733 1.00 94.38 101 LEU A C 1
ATOM 819 O O . LEU A 1 101 ? -10.176 4.057 10.785 1.00 94.38 101 LEU A O 1
ATOM 823 N N . GLU A 1 102 ? -8.196 4.285 11.824 1.00 93.56 102 GLU A N 1
ATOM 824 C CA . GLU A 1 102 ? -8.775 4.353 13.174 1.00 93.56 102 GLU A CA 1
ATOM 825 C C . GLU A 1 102 ? -9.712 5.553 13.322 1.00 93.56 102 GLU A C 1
ATOM 827 O O . GLU A 1 102 ? -10.846 5.409 13.782 1.00 93.56 102 GLU A O 1
ATOM 832 N N . LYS A 1 103 ? -9.306 6.736 12.848 1.00 94.19 103 LYS A N 1
ATOM 833 C CA . LYS A 1 103 ? -10.155 7.935 12.893 1.00 94.19 103 LYS A CA 1
ATOM 834 C C . LYS A 1 103 ? -11.489 7.721 12.172 1.00 94.19 103 LYS A C 1
ATOM 836 O O . LYS A 1 103 ? -12.541 8.105 12.686 1.00 94.19 103 LYS A O 1
ATOM 841 N N . ARG A 1 104 ? -11.467 7.084 10.997 1.00 91.75 104 ARG A N 1
ATOM 842 C CA . ARG A 1 104 ? -12.687 6.734 10.250 1.00 91.75 104 ARG A CA 1
ATOM 843 C C . ARG A 1 104 ? -13.547 5.726 11.009 1.00 91.75 104 ARG A C 1
ATOM 845 O O . ARG A 1 104 ? -14.766 5.882 11.037 1.00 91.75 104 ARG A O 1
ATOM 852 N N . GLN A 1 105 ? -12.940 4.724 11.643 1.00 90.25 105 GLN A N 1
ATOM 853 C CA . GLN A 1 105 ? -13.668 3.735 12.442 1.00 90.25 105 GLN A CA 1
ATOM 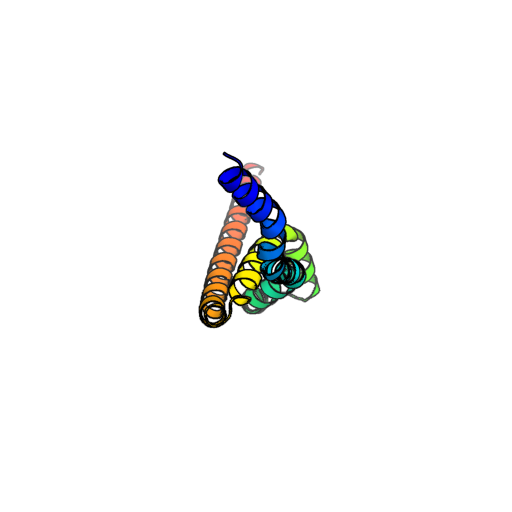854 C C . GLN A 1 105 ? -14.358 4.369 13.655 1.00 90.25 105 GLN A C 1
ATOM 856 O O . GLN A 1 105 ? -15.539 4.099 13.882 1.00 90.25 105 GLN A O 1
ATOM 861 N N . HIS A 1 106 ? -13.670 5.256 14.378 1.00 92.06 106 HIS A N 1
ATOM 862 C CA . HIS A 1 106 ? -14.253 6.010 15.490 1.00 92.06 106 HIS A CA 1
ATOM 863 C C . HIS A 1 106 ? -15.428 6.880 15.038 1.00 92.06 106 HIS A C 1
ATOM 865 O O . HIS A 1 106 ? -16.509 6.791 15.616 1.00 92.06 106 HIS A O 1
ATOM 871 N N . PHE A 1 107 ? -15.262 7.632 13.948 1.00 93.00 107 PHE A N 1
ATOM 872 C CA . PHE A 1 107 ? -16.328 8.467 13.392 1.00 93.00 107 PHE A CA 1
ATOM 873 C C . PHE A 1 107 ? -17.580 7.655 13.021 1.00 93.00 107 PHE A C 1
ATOM 875 O O . PHE A 1 107 ? -18.703 8.023 13.368 1.00 93.00 107 PHE A O 1
ATOM 882 N N . VAL A 1 108 ? -17.405 6.509 12.354 1.00 92.12 108 VAL A N 1
ATOM 883 C CA . VAL A 1 108 ? -18.527 5.625 12.000 1.00 92.12 108 VAL A CA 1
ATOM 884 C C . VAL A 1 108 ? -19.198 5.046 13.251 1.00 92.12 108 VAL A C 1
ATOM 886 O O . VAL A 1 108 ? -20.425 4.924 13.283 1.00 92.12 108 VAL A O 1
ATOM 889 N N . ALA A 1 109 ? -18.427 4.697 14.283 1.00 91.56 109 ALA A N 1
ATOM 890 C CA . ALA A 1 109 ? -18.966 4.193 15.544 1.00 91.56 109 ALA A CA 1
ATOM 891 C C . ALA A 1 109 ? -19.806 5.255 16.278 1.00 91.56 109 ALA A C 1
ATOM 893 O O . ALA A 1 109 ? -20.922 4.953 16.703 1.00 91.56 109 ALA A O 1
ATOM 894 N N . GLU A 1 110 ? -19.322 6.496 16.364 1.00 92.44 110 GLU A N 1
ATOM 895 C CA . GLU A 1 110 ? -20.046 7.620 16.974 1.00 92.44 110 GLU A CA 1
ATOM 896 C C . GLU A 1 110 ? -21.368 7.903 16.253 1.00 92.44 110 GLU A C 1
ATOM 898 O O . GLU A 1 110 ? -22.424 7.968 16.887 1.00 92.44 110 GLU A O 1
ATOM 903 N N . GLN A 1 111 ? -21.349 7.966 14.918 1.00 92.50 111 GLN A N 1
ATOM 904 C CA . GLN A 1 111 ? -22.565 8.174 14.128 1.00 92.50 111 GLN A CA 1
ATOM 905 C C . GLN A 1 111 ? -23.604 7.068 14.333 1.00 92.50 111 GLN A C 1
ATOM 907 O O . GLN A 1 111 ? -24.807 7.336 14.374 1.00 92.50 111 GLN A O 1
ATOM 912 N N . ARG A 1 112 ? -23.163 5.809 14.446 1.00 91.06 112 ARG A N 1
ATOM 913 C CA . ARG A 1 112 ? -24.067 4.685 14.730 1.00 91.06 112 ARG A CA 1
ATOM 914 C C . ARG A 1 112 ? -24.725 4.837 16.099 1.00 91.06 112 ARG A C 1
ATOM 916 O O . ARG A 1 112 ? -25.927 4.609 16.209 1.00 91.06 112 ARG A O 1
ATOM 923 N N . GLN A 1 113 ? -23.974 5.263 17.114 1.00 90.75 113 GLN A N 1
ATOM 924 C CA . GLN A 1 113 ? -24.520 5.508 18.451 1.00 90.75 113 GLN A CA 1
ATOM 925 C C . GLN A 1 113 ? -25.503 6.679 18.480 1.00 90.75 113 GLN A C 1
ATOM 927 O O . GLN A 1 113 ? -26.522 6.600 19.160 1.00 90.75 113 GLN A O 1
ATOM 932 N N . GLU A 1 114 ? -25.217 7.766 17.762 1.00 92.00 114 GLU A N 1
ATOM 933 C CA . GLU A 1 114 ? -26.120 8.917 17.687 1.00 92.00 114 GLU A CA 1
ATOM 934 C C . GLU A 1 114 ? -27.454 8.532 17.037 1.00 92.00 114 GLU A C 1
ATOM 936 O O . GLU A 1 114 ? -28.520 8.856 17.559 1.00 92.00 114 GLU A O 1
ATOM 941 N N . LYS A 1 115 ? -27.406 7.777 15.933 1.00 91.31 115 LYS A N 1
ATOM 942 C CA . LYS A 1 115 ? -28.611 7.258 15.273 1.00 91.31 115 LYS A CA 1
ATOM 943 C C . LYS A 1 115 ? -29.415 6.339 16.190 1.00 91.31 115 LYS A C 1
ATOM 945 O O . LYS A 1 115 ? -30.631 6.471 16.238 1.00 91.31 115 LYS A O 1
ATOM 950 N N . ALA A 1 116 ? -28.748 5.453 16.932 1.00 90.00 116 ALA A N 1
ATOM 951 C CA . ALA A 1 116 ? -29.411 4.577 17.894 1.00 90.00 116 ALA A CA 1
ATOM 952 C C . ALA A 1 116 ? -30.083 5.371 19.027 1.00 90.00 116 ALA A C 1
ATOM 954 O O . ALA A 1 116 ? -31.221 5.079 19.369 1.00 90.00 116 ALA A O 1
ATOM 955 N N . ARG A 1 117 ? -29.427 6.414 19.556 1.00 91.56 117 ARG A N 1
ATOM 956 C CA . ARG A 1 117 ? -30.004 7.291 20.591 1.00 91.56 117 ARG A CA 1
ATOM 957 C C . ARG A 1 117 ? -31.234 8.059 20.117 1.00 91.56 117 ARG A C 1
ATOM 959 O O . ARG A 1 117 ? -32.135 8.259 20.911 1.00 91.56 117 ARG A O 1
ATOM 966 N N . LYS A 1 118 ? -31.269 8.494 18.854 1.00 88.56 118 LYS A N 1
ATOM 967 C CA . LYS A 1 118 ? -32.431 9.191 18.270 1.00 88.56 118 LYS A CA 1
ATOM 968 C C . LYS A 1 118 ? -33.603 8.260 17.938 1.00 88.56 118 LYS A C 1
ATOM 970 O O . LYS A 1 118 ? -34.686 8.753 17.649 1.00 88.56 118 LYS A O 1
ATOM 975 N N . ALA A 1 119 ? -33.365 6.949 17.890 1.00 83.75 119 ALA A N 1
ATOM 976 C CA . ALA A 1 119 ? -34.375 5.943 17.570 1.00 83.75 119 ALA A CA 1
ATOM 977 C C . ALA A 1 119 ? -35.073 5.357 18.814 1.00 83.75 119 ALA A C 1
ATOM 979 O O . ALA A 1 119 ? -36.026 4.596 18.653 1.00 83.75 119 ALA A O 1
ATOM 980 N N . VAL A 1 120 ? -34.583 5.686 20.014 1.00 72.88 120 VAL A N 1
ATOM 981 C CA . VAL A 1 120 ? -35.197 5.387 21.320 1.00 72.88 120 VAL A CA 1
ATOM 982 C C . VAL A 1 120 ? -35.999 6.600 21.767 1.00 72.88 120 VAL A C 1
ATOM 984 O O . VAL A 1 120 ? -37.119 6.390 22.275 1.00 72.88 120 VAL A O 1
#

InterPro domains:
  IPR052786 Outer_spore_wall_assembly [PTHR34292] (3-115)
  IPR059112 Sulfate transporter CysZ/Etoposide-induced protein 2.4 [PF07264] (7-86)

Sequence (120 aa):
AGWALSFVVKRVVLLPLHVVPFMGLIVSAWFRAYDTARYLHRPYFEAKKMTREQIAVFVAEHKWDYRLFGFAAALLESIPLLGLIFSVSNRIGAAMWAHDLEKRQHFVAEQRQEKARKAV